Protein AF-A0A7C5TKL9-F1 (afdb_monomer_lite)

Sequence (130 aa):
MTDKKLVIGVALPPLIVIAYSLLFKVDPITTLLHLSPCFTLSFFLAYLASNAVASLRDALLAKVPYSVAFKARLLGNAVGLVIPGALGGDLTRAVVYSKSVKLKLDEAFAISTVSAFYDVVIGSLMYLLL

Structure (mmCIF, N/CA/C/O backbone):
data_AF-A0A7C5TKL9-F1
#
_entry.id   AF-A0A7C5TKL9-F1
#
loop_
_atom_site.group_PDB
_atom_site.id
_atom_site.type_symbol
_atom_site.label_atom_id
_atom_site.label_alt_id
_atom_site.label_comp_id
_atom_site.label_asym_id
_atom_site.label_entity_id
_atom_site.label_seq_id
_atom_site.pdbx_PDB_ins_code
_atom_site.Cartn_x
_atom_site.Cartn_y
_atom_site.Cartn_z
_atom_site.occupancy
_atom_site.B_iso_or_equiv
_atom_site.auth_seq_id
_atom_site.auth_comp_id
_atom_site.auth_asym_id
_atom_site.auth_atom_id
_atom_site.pdbx_PDB_model_num
ATOM 1 N N . MET A 1 1 ? -13.241 -24.178 -1.130 1.00 40.56 1 MET A N 1
ATOM 2 C CA . MET A 1 1 ? -13.037 -24.212 -2.595 1.00 40.56 1 MET A CA 1
ATOM 3 C C . MET A 1 1 ? -12.489 -22.862 -3.011 1.00 40.56 1 MET A C 1
ATOM 5 O O . MET A 1 1 ? -13.213 -21.883 -2.915 1.00 40.56 1 MET A O 1
ATOM 9 N N . THR A 1 2 ? -11.210 -22.782 -3.367 1.00 47.91 2 THR A N 1
ATOM 10 C CA . THR A 1 2 ? -10.598 -21.537 -3.852 1.00 47.91 2 THR A CA 1
ATOM 11 C C . THR A 1 2 ? -11.219 -21.198 -5.204 1.00 47.91 2 THR A C 1
ATOM 13 O O . THR A 1 2 ? -11.183 -22.018 -6.122 1.00 47.91 2 THR A O 1
ATOM 16 N N . ASP A 1 3 ? -11.863 -20.038 -5.300 1.00 61.59 3 ASP A N 1
ATOM 17 C CA . ASP A 1 3 ? -12.587 -19.615 -6.496 1.00 61.59 3 ASP A CA 1
ATOM 18 C C . ASP A 1 3 ? -11.599 -19.480 -7.670 1.00 61.59 3 ASP A C 1
ATOM 20 O O . ASP A 1 3 ? -10.638 -18.711 -7.600 1.00 61.59 3 ASP A O 1
ATOM 24 N N . LYS A 1 4 ? -11.790 -20.259 -8.746 1.00 59.78 4 LYS A N 1
ATOM 25 C CA . LYS A 1 4 ? -10.885 -20.290 -9.915 1.00 59.78 4 LYS A CA 1
ATOM 26 C C . LYS A 1 4 ? -10.686 -18.896 -10.523 1.00 59.78 4 LYS A C 1
ATOM 28 O O . LYS A 1 4 ? -9.623 -18.614 -11.068 1.00 59.78 4 LYS A O 1
ATOM 33 N N . LYS A 1 5 ? -11.678 -18.011 -10.385 1.00 52.69 5 LYS A N 1
ATOM 34 C CA . LYS A 1 5 ? -11.608 -16.611 -10.826 1.00 52.69 5 LYS A CA 1
ATOM 35 C C . LYS A 1 5 ? -10.605 -15.796 -10.011 1.00 52.69 5 LYS A C 1
ATOM 37 O O . LYS A 1 5 ? -9.917 -14.949 -10.570 1.00 52.69 5 LYS A O 1
ATOM 42 N N . LEU A 1 6 ? -10.483 -16.091 -8.717 1.00 52.84 6 LEU A N 1
ATOM 43 C CA . LEU A 1 6 ? -9.522 -15.451 -7.822 1.00 52.84 6 LEU A CA 1
ATOM 44 C C . LEU A 1 6 ? -8.096 -15.866 -8.192 1.00 52.84 6 LEU A C 1
ATOM 46 O O . LEU A 1 6 ? -7.224 -15.019 -8.294 1.00 52.84 6 LEU A O 1
ATOM 50 N N . VAL A 1 7 ? -7.878 -17.150 -8.490 1.00 62.47 7 VAL A N 1
ATOM 51 C CA . VAL A 1 7 ? -6.572 -17.662 -8.948 1.00 62.47 7 VAL A CA 1
ATOM 52 C C . VAL A 1 7 ? -6.147 -17.011 -10.269 1.00 62.47 7 VAL A C 1
ATOM 54 O O . VAL A 1 7 ? -4.995 -16.612 -10.408 1.00 62.47 7 VAL A O 1
ATOM 57 N N . ILE A 1 8 ? -7.076 -16.850 -11.218 1.00 63.94 8 ILE A N 1
ATOM 58 C CA . ILE A 1 8 ? -6.807 -16.163 -12.491 1.00 63.94 8 ILE A CA 1
ATOM 59 C C . ILE A 1 8 ? -6.511 -14.678 -12.259 1.00 63.94 8 ILE A C 1
ATOM 61 O O . ILE A 1 8 ? -5.542 -14.174 -12.813 1.00 63.94 8 ILE A O 1
ATOM 65 N N . GLY A 1 9 ? -7.289 -13.993 -11.413 1.00 58.16 9 GLY A N 1
ATOM 66 C CA . GLY A 1 9 ? -7.056 -12.587 -11.061 1.00 58.16 9 GLY A CA 1
ATOM 67 C C . GLY A 1 9 ? -5.702 -12.356 -10.388 1.00 58.16 9 GLY A C 1
ATOM 68 O O . GLY A 1 9 ? -5.040 -11.376 -10.700 1.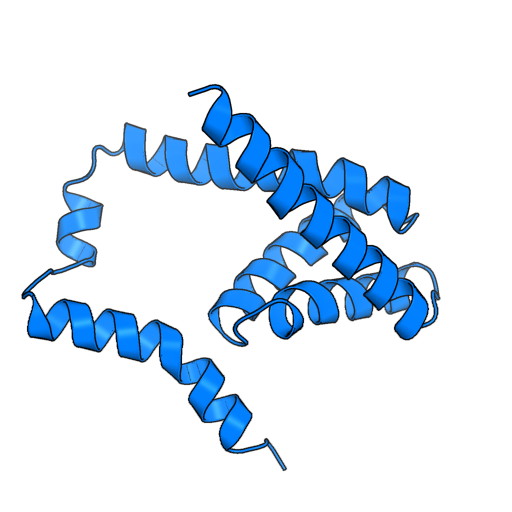00 58.16 9 GLY A O 1
ATOM 69 N N . VAL A 1 10 ? -5.269 -13.305 -9.553 1.00 62.41 10 VAL A N 1
ATOM 70 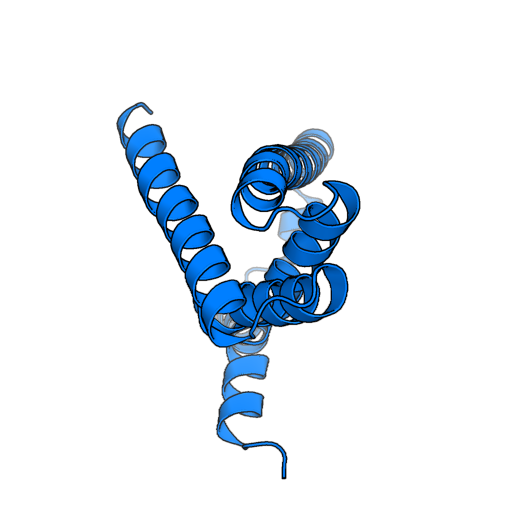C CA . VAL A 1 10 ? -3.952 -13.340 -8.899 1.00 62.41 10 VAL A CA 1
ATOM 71 C C . VAL A 1 10 ? -2.798 -13.553 -9.849 1.00 62.41 10 VAL A C 1
ATOM 73 O O . VAL A 1 10 ? -1.764 -12.896 -9.741 1.00 62.41 10 VAL A O 1
ATOM 76 N N . ALA A 1 11 ? -2.964 -14.478 -10.780 1.00 70.19 11 ALA A N 1
ATOM 77 C CA . ALA A 1 11 ? -1.933 -14.750 -11.757 1.00 70.19 11 ALA A CA 1
ATOM 78 C C . ALA A 1 11 ? -1.836 -13.634 -12.810 1.00 70.19 11 ALA A C 1
ATOM 80 O O . ALA A 1 11 ? -0.798 -13.507 -13.452 1.00 70.19 11 ALA A O 1
ATOM 81 N N . LEU A 1 12 ? -2.885 -12.822 -12.990 1.00 67.19 12 LEU A N 1
ATOM 82 C CA . LEU A 1 12 ? -2.987 -11.880 -14.100 1.00 67.19 12 LEU A CA 1
ATOM 83 C C . LEU A 1 12 ? -1.885 -10.806 -14.101 1.00 67.19 12 LEU A C 1
ATOM 85 O O . LEU A 1 12 ? -1.264 -10.657 -15.149 1.00 67.19 12 LEU A O 1
ATOM 89 N N . PRO A 1 13 ? -1.563 -10.090 -13.001 1.00 67.12 13 PRO A N 1
ATOM 90 C CA . PRO A 1 13 ? -0.523 -9.061 -13.045 1.00 67.12 13 PRO A CA 1
ATOM 91 C C . PRO A 1 13 ? 0.877 -9.629 -13.343 1.00 67.12 13 PRO A C 1
ATOM 93 O O . PRO A 1 13 ? 1.513 -9.126 -14.272 1.00 67.12 13 PRO A O 1
ATOM 96 N N . PRO A 1 14 ? 1.352 -10.712 -12.685 1.00 73.31 14 PRO A N 1
ATOM 97 C CA . PRO A 1 14 ? 2.605 -11.365 -13.071 1.00 73.31 14 PRO A CA 1
ATOM 98 C C . PRO A 1 14 ? 2.592 -11.888 -14.513 1.00 73.31 14 PRO A C 1
ATOM 100 O O . PRO A 1 14 ? 3.572 -11.717 -15.233 1.00 73.31 14 PRO A O 1
ATOM 103 N N . LEU A 1 15 ? 1.483 -12.491 -14.961 1.00 75.94 15 LEU A N 1
ATOM 104 C CA . LEU A 1 15 ? 1.350 -13.000 -16.329 1.00 75.94 15 LEU A CA 1
ATOM 105 C C . LEU A 1 15 ? 1.362 -11.878 -17.367 1.00 75.94 15 LEU A C 1
ATOM 107 O O . LEU A 1 15 ? 1.957 -12.055 -18.424 1.00 75.94 15 LEU A O 1
ATOM 111 N N . ILE A 1 16 ? 0.752 -10.727 -17.075 1.00 75.44 16 ILE A N 1
ATOM 112 C CA . ILE A 1 16 ? 0.796 -9.541 -17.935 1.00 75.44 16 ILE A CA 1
ATOM 113 C C . ILE A 1 16 ? 2.226 -9.019 -18.023 1.00 75.44 16 ILE A C 1
ATOM 115 O O . ILE A 1 16 ? 2.689 -8.755 -19.127 1.00 75.44 16 ILE A O 1
ATOM 119 N N . VAL A 1 17 ? 2.947 -8.916 -16.901 1.00 74.69 17 VAL A N 1
ATOM 120 C CA . VAL A 1 17 ? 4.358 -8.495 -16.904 1.00 74.69 17 VAL A CA 1
ATOM 121 C C . VAL A 1 17 ? 5.195 -9.447 -17.759 1.00 74.69 17 VAL A C 1
ATOM 123 O O . VAL A 1 17 ? 5.906 -8.987 -18.646 1.00 74.69 17 VAL A O 1
ATOM 126 N N . ILE A 1 18 ? 5.050 -10.764 -17.574 1.00 80.06 18 ILE A N 1
ATOM 127 C CA . ILE A 1 18 ? 5.754 -11.776 -18.379 1.00 80.06 18 ILE A CA 1
ATOM 128 C C . ILE A 1 18 ? 5.381 -11.653 -19.863 1.00 80.06 18 ILE A C 1
ATOM 130 O O . ILE A 1 18 ? 6.263 -11.638 -20.720 1.00 80.06 18 ILE A O 1
ATOM 134 N N . ALA A 1 19 ? 4.090 -11.536 -20.182 1.00 79.44 19 ALA A N 1
ATOM 135 C CA . ALA A 1 19 ? 3.617 -11.406 -21.555 1.00 79.44 19 ALA A CA 1
ATOM 136 C C . ALA A 1 19 ? 4.164 -10.139 -22.224 1.00 79.44 19 ALA A C 1
ATOM 138 O O . ALA A 1 19 ? 4.643 -10.214 -23.350 1.00 79.44 19 ALA A O 1
ATOM 139 N N . TYR A 1 20 ? 4.161 -8.996 -21.532 1.00 77.31 20 TYR A N 1
ATOM 140 C CA . TYR A 1 20 ? 4.741 -7.748 -22.032 1.00 77.31 20 TYR A CA 1
ATOM 141 C C . TYR A 1 20 ? 6.257 -7.853 -22.209 1.00 77.31 20 TYR A C 1
ATOM 143 O O . TYR A 1 20 ? 6.775 -7.447 -23.247 1.00 77.31 20 TYR A O 1
ATOM 151 N N . SER A 1 21 ? 6.969 -8.439 -21.246 1.00 81.94 21 SER A N 1
ATOM 152 C CA . SER A 1 21 ? 8.409 -8.682 -21.356 1.00 81.94 21 SER A CA 1
ATOM 153 C C . SER A 1 21 ? 8.756 -9.527 -22.581 1.00 81.94 21 SER A C 1
ATOM 155 O O . SER A 1 21 ? 9.683 -9.190 -23.314 1.00 81.94 21 SER A O 1
ATOM 157 N N . LEU A 1 22 ? 7.974 -10.575 -22.861 1.00 84.94 22 LEU A N 1
ATOM 158 C CA . LEU A 1 22 ? 8.155 -11.420 -24.042 1.00 84.94 22 LEU A CA 1
ATOM 159 C C . LEU A 1 22 ? 7.767 -10.702 -25.347 1.00 84.94 22 LEU A C 1
ATOM 161 O O . LEU A 1 22 ? 8.520 -10.766 -26.317 1.00 84.94 22 LEU A O 1
ATOM 165 N N . LEU A 1 23 ? 6.626 -10.002 -25.374 1.00 86.81 23 LEU A N 1
ATOM 166 C CA . LEU A 1 23 ? 6.113 -9.302 -26.561 1.00 86.81 23 LEU A CA 1
ATOM 167 C C . LEU A 1 23 ? 7.025 -8.153 -26.998 1.00 86.81 23 LEU A C 1
ATOM 169 O O . LEU A 1 23 ? 7.334 -8.024 -28.180 1.00 86.81 23 LEU A O 1
ATOM 173 N N . PHE A 1 24 ? 7.471 -7.334 -26.048 1.00 84.69 24 PHE A N 1
ATOM 174 C CA . PHE A 1 24 ? 8.294 -6.156 -26.319 1.00 84.69 24 PHE A CA 1
ATOM 175 C C . PHE A 1 24 ? 9.795 -6.434 -26.202 1.00 84.69 24 PHE A C 1
ATOM 177 O O . PHE A 1 24 ? 10.597 -5.520 -26.382 1.00 84.69 24 PHE A O 1
ATOM 184 N N . LYS A 1 25 ? 10.186 -7.686 -25.913 1.00 83.75 25 LYS A N 1
ATOM 185 C CA . LYS A 1 25 ? 11.576 -8.093 -25.639 1.00 83.75 25 LYS A CA 1
ATOM 186 C C . LYS A 1 25 ? 12.242 -7.208 -24.579 1.00 83.75 25 LYS A C 1
ATOM 188 O O . LYS A 1 25 ? 13.436 -6.924 -24.649 1.00 83.75 25 LYS A O 1
ATOM 193 N N . VAL A 1 26 ? 11.450 -6.754 -23.611 1.00 77.31 26 VAL A N 1
ATOM 194 C CA . VAL A 1 26 ? 11.926 -5.973 -22.474 1.00 77.31 26 VAL A CA 1
ATOM 195 C C . VAL A 1 26 ? 12.335 -6.959 -21.399 1.00 77.31 26 VAL A C 1
ATOM 197 O O . VAL A 1 26 ? 11.497 -7.707 -20.902 1.00 77.31 26 VAL A O 1
ATOM 200 N N . ASP A 1 27 ? 13.609 -6.934 -21.023 1.00 80.12 27 ASP A N 1
ATOM 201 C CA . ASP A 1 27 ? 14.086 -7.612 -19.826 1.00 80.12 27 ASP A CA 1
ATOM 202 C C . ASP A 1 27 ? 13.929 -6.663 -18.625 1.00 80.12 27 ASP A C 1
ATOM 204 O O . ASP A 1 27 ? 14.730 -5.733 -18.465 1.00 80.12 27 ASP A O 1
ATOM 208 N N . PRO A 1 28 ? 12.898 -6.842 -17.780 1.00 71.12 28 PRO A N 1
ATOM 209 C CA . PRO A 1 28 ? 12.655 -5.959 -16.650 1.00 71.12 28 PRO A CA 1
ATOM 210 C C . PRO A 1 28 ? 13.768 -6.061 -15.606 1.00 71.12 28 PRO A C 1
ATOM 212 O O . PRO A 1 28 ? 14.038 -5.072 -14.931 1.00 71.12 28 PRO A O 1
ATOM 215 N N . ILE A 1 29 ? 14.445 -7.211 -15.501 1.00 72.88 29 ILE A N 1
ATOM 216 C CA . ILE A 1 29 ? 15.551 -7.415 -14.562 1.00 72.88 29 ILE A CA 1
ATOM 217 C C . ILE A 1 29 ? 16.743 -6.586 -15.028 1.00 72.88 29 ILE A C 1
ATOM 219 O O . ILE A 1 29 ? 17.255 -5.764 -14.275 1.00 72.88 29 ILE A O 1
ATOM 223 N N . THR A 1 30 ? 17.133 -6.731 -16.293 1.00 76.25 30 THR A N 1
ATOM 224 C CA . THR A 1 30 ? 18.252 -5.967 -16.860 1.00 76.25 30 THR A CA 1
ATOM 225 C C . THR A 1 30 ? 17.946 -4.467 -16.918 1.00 76.25 30 THR A C 1
ATOM 227 O O . THR A 1 30 ? 18.820 -3.644 -16.663 1.00 76.25 30 THR A O 1
ATOM 230 N N . THR A 1 31 ? 16.691 -4.083 -17.166 1.00 75.69 31 THR A N 1
ATOM 231 C CA . THR A 1 31 ? 16.245 -2.679 -17.108 1.00 75.69 31 THR A CA 1
ATOM 232 C C . THR A 1 31 ? 16.382 -2.104 -15.697 1.00 75.69 31 THR A C 1
ATOM 234 O O . THR A 1 31 ? 16.927 -1.016 -15.536 1.00 75.69 31 THR A O 1
ATOM 237 N N . LEU A 1 32 ? 15.957 -2.844 -14.666 1.00 69.50 32 LEU A N 1
ATOM 238 C CA . LEU A 1 32 ? 16.143 -2.459 -13.261 1.00 69.50 32 LEU A CA 1
ATOM 239 C C . LEU A 1 32 ? 17.622 -2.365 -12.868 1.00 69.50 32 LEU A C 1
ATOM 241 O O . LEU A 1 32 ? 17.986 -1.475 -12.106 1.00 69.50 32 LEU A O 1
ATOM 245 N N . LEU A 1 33 ? 18.470 -3.252 -13.395 1.00 70.88 33 LEU A N 1
ATOM 246 C CA . LEU A 1 33 ? 19.916 -3.241 -13.145 1.00 70.88 33 LEU A CA 1
ATOM 247 C C . LEU A 1 33 ? 20.643 -2.086 -13.852 1.00 70.88 33 LEU A C 1
ATOM 249 O O . LEU A 1 33 ? 21.694 -1.659 -13.381 1.00 70.88 33 LEU A O 1
ATOM 253 N N . HIS A 1 34 ? 20.092 -1.565 -14.952 1.00 82.31 34 HIS A N 1
ATOM 254 C CA . HIS A 1 34 ? 20.613 -0.378 -15.636 1.00 82.31 34 HIS A CA 1
ATOM 255 C C . HIS A 1 34 ? 20.117 0.946 -15.041 1.00 82.31 34 HIS A C 1
ATOM 257 O O . HIS A 1 34 ? 20.674 2.000 -15.359 1.00 82.31 34 HIS A O 1
ATOM 263 N N . LEU A 1 35 ? 19.094 0.927 -14.180 1.00 82.06 35 LEU A N 1
ATOM 264 C CA . LEU A 1 35 ? 18.731 2.113 -13.409 1.00 82.06 35 LEU A CA 1
ATOM 265 C C . LEU A 1 35 ? 19.864 2.461 -12.442 1.00 82.06 35 LEU A C 1
ATOM 267 O O . LEU A 1 35 ? 20.512 1.584 -11.868 1.00 82.06 35 LEU A O 1
ATOM 271 N N . SER A 1 36 ? 20.101 3.759 -12.236 1.00 85.69 36 SER A N 1
ATOM 272 C CA . SER A 1 36 ? 21.128 4.173 -11.284 1.00 85.69 36 SER A CA 1
ATOM 273 C C . SER A 1 36 ? 20.773 3.645 -9.885 1.00 85.69 36 SER A C 1
ATOM 275 O O . SER A 1 36 ? 19.613 3.745 -9.470 1.00 85.69 36 SER A O 1
ATOM 277 N N . PRO A 1 37 ? 21.741 3.116 -9.112 1.00 85.12 37 PRO A N 1
ATOM 278 C CA . PRO A 1 37 ? 21.474 2.644 -7.755 1.00 85.12 37 PRO A CA 1
ATOM 279 C C . PRO A 1 37 ? 20.805 3.712 -6.881 1.00 85.12 37 PRO A C 1
ATOM 281 O O . PRO A 1 37 ? 19.928 3.403 -6.078 1.00 85.12 37 PRO A O 1
ATOM 284 N N . CYS A 1 38 ? 21.167 4.983 -7.091 1.00 88.25 38 CYS A N 1
ATOM 285 C CA . CYS A 1 38 ? 20.558 6.129 -6.421 1.00 88.25 38 CYS A CA 1
ATOM 286 C C . CYS A 1 38 ? 19.071 6.291 -6.762 1.00 88.25 38 CYS A C 1
ATOM 288 O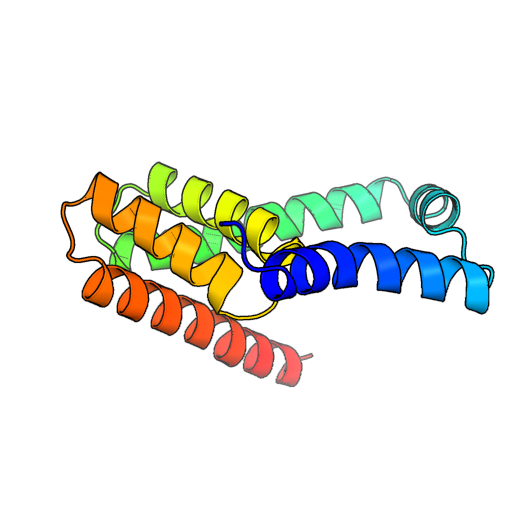 O . CYS A 1 38 ? 18.282 6.587 -5.869 1.00 88.25 38 CYS A O 1
ATOM 290 N N . PHE A 1 39 ? 18.682 6.088 -8.025 1.00 86.94 39 PHE A N 1
ATOM 291 C CA . PHE A 1 39 ? 17.282 6.138 -8.447 1.00 86.94 39 PHE A CA 1
ATOM 292 C C . PHE A 1 39 ? 16.479 4.972 -7.867 1.00 86.94 39 PHE A C 1
ATOM 294 O O . PHE A 1 39 ? 15.395 5.161 -7.325 1.00 86.94 39 PHE A O 1
ATOM 301 N N . THR A 1 40 ? 17.025 3.758 -7.923 1.00 83.00 40 THR A N 1
ATOM 302 C CA . THR A 1 40 ? 16.367 2.580 -7.347 1.00 83.00 40 THR A CA 1
ATOM 303 C C . THR A 1 40 ? 16.165 2.750 -5.841 1.00 83.00 40 THR A C 1
ATOM 305 O O . THR A 1 40 ? 15.075 2.508 -5.321 1.00 83.00 40 THR A O 1
ATOM 308 N N . LEU A 1 41 ? 17.184 3.241 -5.131 1.00 86.31 41 LEU A N 1
ATOM 309 C CA . LEU A 1 41 ? 17.085 3.536 -3.706 1.00 86.31 41 LEU A CA 1
ATOM 310 C C . LEU A 1 41 ? 16.058 4.639 -3.420 1.00 86.31 41 LEU A C 1
ATOM 312 O O . LEU A 1 41 ? 15.243 4.482 -2.511 1.00 86.31 41 LEU A 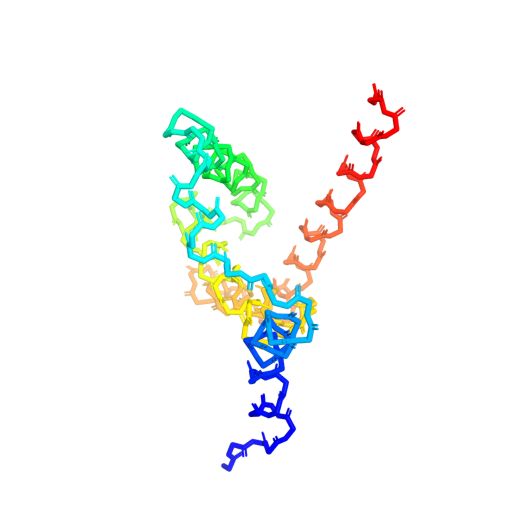O 1
ATOM 316 N N . SER A 1 42 ? 16.062 5.734 -4.187 1.00 89.50 42 SER A N 1
ATOM 317 C CA . SER A 1 42 ? 15.109 6.830 -3.987 1.00 89.50 42 SER A CA 1
ATOM 318 C C . SER A 1 42 ? 13.670 6.386 -4.237 1.00 89.50 42 SER A C 1
ATOM 320 O O . SER A 1 42 ? 12.789 6.786 -3.481 1.00 89.50 42 SER A O 1
ATOM 322 N N . PHE A 1 43 ? 13.431 5.493 -5.202 1.00 87.69 43 PHE A N 1
ATOM 323 C CA . PHE A 1 43 ? 12.122 4.884 -5.427 1.00 87.69 43 PHE A CA 1
ATOM 324 C C . PHE A 1 43 ? 11.631 4.112 -4.196 1.00 87.69 43 PHE A C 1
ATOM 326 O O . PHE A 1 43 ? 10.523 4.356 -3.718 1.00 87.69 43 PHE A O 1
ATOM 333 N N . PHE A 1 44 ? 12.452 3.216 -3.636 1.00 87.38 44 PHE A N 1
ATOM 334 C CA . PHE A 1 44 ? 12.059 2.451 -2.448 1.00 87.38 44 PHE A CA 1
ATOM 335 C C . PHE A 1 44 ? 11.854 3.345 -1.222 1.00 87.38 44 PHE A C 1
ATOM 337 O O . PHE A 1 44 ? 10.892 3.153 -0.476 1.00 87.38 44 PHE A O 1
ATOM 344 N N . LEU A 1 45 ? 12.714 4.347 -1.029 1.00 92.31 45 LEU A N 1
ATOM 345 C CA . LEU A 1 45 ? 12.563 5.321 0.052 1.00 92.31 45 LEU A CA 1
ATOM 346 C C . LEU A 1 45 ? 11.285 6.147 -0.111 1.00 92.31 45 LEU A C 1
ATOM 348 O O . LEU A 1 45 ? 10.538 6.295 0.853 1.00 92.31 45 LEU A O 1
ATOM 352 N N . ALA A 1 46 ? 10.991 6.628 -1.320 1.00 92.56 46 ALA A N 1
ATOM 353 C CA . ALA A 1 46 ? 9.768 7.365 -1.618 1.00 92.56 46 ALA A CA 1
ATOM 354 C C . ALA A 1 46 ? 8.521 6.493 -1.419 1.00 92.56 46 ALA A C 1
ATOM 356 O O . ALA A 1 46 ? 7.544 6.949 -0.827 1.00 92.56 46 ALA A O 1
ATOM 357 N N . TYR A 1 47 ? 8.563 5.223 -1.831 1.00 91.31 47 TYR A N 1
ATOM 358 C CA . TYR A 1 47 ? 7.483 4.266 -1.598 1.00 91.31 47 TYR A CA 1
ATOM 359 C C . TYR A 1 47 ? 7.225 4.055 -0.100 1.00 91.31 47 TYR A C 1
ATOM 361 O O . TYR A 1 47 ? 6.078 4.124 0.352 1.00 91.31 47 TYR A O 1
ATOM 369 N N . LEU A 1 48 ? 8.276 3.833 0.696 1.00 93.38 48 LEU A N 1
ATOM 370 C CA . LEU A 1 48 ? 8.143 3.670 2.145 1.00 93.38 48 LEU A CA 1
ATOM 371 C C . LEU A 1 48 ? 7.668 4.958 2.823 1.00 93.38 48 LEU A C 1
ATOM 373 O O . LEU A 1 48 ? 6.786 4.894 3.676 1.00 93.38 48 LEU A O 1
ATOM 377 N N . ALA A 1 49 ? 8.195 6.116 2.422 1.00 94.50 49 ALA A N 1
ATOM 378 C CA . ALA A 1 49 ? 7.795 7.418 2.948 1.00 94.50 49 ALA A CA 1
ATOM 379 C C . ALA A 1 49 ? 6.327 7.735 2.632 1.00 94.50 49 ALA A C 1
ATOM 381 O O . ALA A 1 49 ? 5.577 8.125 3.524 1.00 94.50 49 ALA A O 1
ATOM 382 N N . SER A 1 50 ? 5.887 7.492 1.395 1.00 92.25 50 SER A N 1
ATOM 383 C CA . SER A 1 50 ? 4.488 7.647 0.987 1.00 92.25 50 SER A CA 1
ATOM 384 C C . SER A 1 50 ? 3.563 6.775 1.841 1.00 92.25 50 SER A C 1
ATOM 386 O O . SER A 1 50 ? 2.587 7.265 2.414 1.00 92.25 50 SER A O 1
ATOM 388 N N . ASN A 1 51 ? 3.915 5.497 2.025 1.00 94.25 51 ASN A N 1
ATOM 389 C CA . ASN A 1 51 ? 3.147 4.597 2.882 1.00 94.25 51 ASN A CA 1
ATOM 390 C C . ASN A 1 51 ? 3.181 5.020 4.352 1.00 94.25 51 ASN A C 1
ATOM 392 O O . ASN A 1 51 ? 2.165 4.886 5.029 1.00 94.25 51 ASN A O 1
ATOM 396 N N . ALA A 1 52 ? 4.298 5.548 4.852 1.00 94.50 52 ALA A N 1
ATOM 397 C CA . ALA A 1 52 ? 4.408 6.054 6.216 1.00 94.50 52 ALA A CA 1
ATOM 398 C C . ALA A 1 52 ? 3.454 7.234 6.447 1.00 94.50 52 ALA A C 1
ATOM 400 O O . ALA A 1 52 ? 2.630 7.193 7.359 1.00 94.50 52 ALA A O 1
ATOM 401 N N . VAL A 1 53 ? 3.482 8.239 5.567 1.00 94.50 53 VAL A N 1
ATOM 402 C CA . VAL A 1 53 ? 2.595 9.411 5.649 1.00 94.50 53 VAL A CA 1
ATOM 403 C C . VAL A 1 53 ? 1.131 8.989 5.595 1.00 94.50 53 VAL A C 1
ATOM 405 O O . VAL A 1 53 ? 0.332 9.368 6.451 1.00 94.50 53 VAL A O 1
ATOM 408 N N . ALA A 1 54 ? 0.770 8.148 4.633 1.00 93.88 54 ALA A N 1
ATOM 409 C CA . ALA A 1 54 ? -0.613 7.733 4.475 1.00 93.88 54 ALA A CA 1
ATOM 410 C C . ALA A 1 54 ? -1.089 6.809 5.619 1.00 93.88 54 ALA A C 1
ATOM 412 O O . ALA A 1 54 ? -2.267 6.809 5.977 1.00 93.88 54 ALA A O 1
ATOM 413 N N . SER A 1 55 ? -0.171 6.095 6.278 1.00 96.06 55 SER A N 1
ATOM 414 C CA . SER A 1 55 ? -0.478 5.295 7.471 1.00 96.06 55 SER A CA 1
ATOM 415 C C . SER A 1 55 ? -0.758 6.137 8.714 1.00 96.06 55 SER A C 1
ATOM 417 O O . SER A 1 55 ? -1.471 5.666 9.597 1.00 96.06 55 SER A O 1
ATOM 419 N N . LEU A 1 56 ? -0.260 7.378 8.796 1.00 96.19 56 LEU A N 1
ATOM 420 C CA . LEU A 1 56 ? -0.661 8.312 9.858 1.00 96.19 56 LEU A CA 1
ATOM 421 C C . LEU A 1 56 ? -2.154 8.629 9.752 1.00 96.19 56 LEU A C 1
ATOM 423 O O . LEU A 1 56 ? -2.879 8.529 10.740 1.00 96.19 56 LEU A O 1
ATOM 427 N N . ARG A 1 57 ? -2.629 8.940 8.540 1.00 94.19 57 ARG A N 1
ATOM 428 C CA . ARG A 1 57 ? -4.057 9.155 8.270 1.00 94.19 57 ARG A CA 1
ATOM 429 C C . ARG A 1 57 ? -4.872 7.913 8.627 1.00 94.19 57 ARG A C 1
ATOM 431 O O . ARG A 1 57 ? -5.872 8.026 9.330 1.00 94.19 57 ARG A O 1
ATOM 438 N N . ASP A 1 58 ? -4.443 6.739 8.174 1.00 93.94 58 ASP A N 1
ATOM 439 C CA . ASP A 1 58 ? -5.165 5.487 8.429 1.00 93.94 58 ASP A CA 1
ATOM 440 C C . ASP A 1 58 ? -5.254 5.168 9.923 1.00 93.94 58 ASP A C 1
ATOM 442 O O . ASP A 1 58 ? -6.309 4.762 10.404 1.00 93.94 58 ASP A O 1
ATOM 446 N N . ALA A 1 59 ? -4.173 5.405 10.672 1.00 95.56 59 ALA A N 1
ATOM 447 C CA . ALA A 1 59 ? -4.149 5.235 12.121 1.00 95.56 59 ALA A CA 1
ATOM 448 C C . ALA A 1 59 ? -5.189 6.121 12.822 1.00 95.56 59 ALA A C 1
ATOM 450 O O . ALA A 1 59 ? -5.887 5.654 13.721 1.00 95.56 59 ALA A O 1
ATOM 451 N N . LEU A 1 60 ? -5.334 7.372 12.376 1.00 94.94 60 LEU A N 1
ATOM 452 C CA . LEU A 1 60 ? -6.316 8.314 12.914 1.00 94.94 60 LEU A CA 1
ATOM 453 C C . LEU A 1 60 ? -7.754 7.916 12.557 1.00 94.94 60 LEU A C 1
ATOM 455 O O . LEU A 1 60 ? -8.616 7.901 13.435 1.00 94.94 60 LEU A O 1
ATOM 459 N N . LEU A 1 61 ? -8.011 7.558 11.295 1.00 93.12 61 LEU A N 1
ATOM 460 C CA . LEU A 1 61 ? -9.349 7.178 10.828 1.00 93.12 61 LEU A CA 1
ATOM 461 C C . LEU A 1 61 ? -9.829 5.866 11.465 1.00 93.12 61 LEU A C 1
ATOM 463 O O . LEU A 1 61 ? -10.957 5.787 11.946 1.00 93.12 61 LEU A O 1
ATOM 467 N N . ALA A 1 62 ? -8.966 4.847 11.497 1.00 91.81 62 ALA A N 1
ATOM 468 C CA . ALA A 1 62 ? -9.284 3.526 12.038 1.00 91.81 62 ALA A CA 1
ATOM 469 C C . ALA A 1 62 ? -9.086 3.421 13.559 1.00 91.81 62 ALA A C 1
ATOM 471 O O . ALA A 1 62 ? -9.416 2.391 14.145 1.00 91.81 62 ALA A O 1
ATOM 472 N N . LYS A 1 63 ? -8.539 4.463 14.203 1.00 93.75 63 LYS A N 1
ATOM 473 C CA . LYS A 1 63 ? -8.194 4.490 15.636 1.00 93.75 63 LYS A CA 1
ATOM 474 C C . LYS A 1 63 ? -7.303 3.311 16.056 1.00 93.75 63 LYS A C 1
ATOM 476 O O . LYS A 1 63 ? -7.443 2.770 17.151 1.00 93.75 63 LYS A O 1
ATOM 481 N N . VAL A 1 64 ? -6.383 2.909 15.178 1.00 93.44 64 VAL A N 1
ATOM 482 C CA . VAL A 1 64 ? -5.394 1.843 15.416 1.00 93.44 64 VAL A CA 1
ATOM 483 C C . VAL A 1 64 ? -4.019 2.458 15.695 1.00 93.44 64 VAL A C 1
ATOM 485 O O . VAL A 1 64 ? -3.740 3.567 15.239 1.00 93.44 64 VAL A O 1
ATOM 488 N N . PRO A 1 65 ? -3.102 1.747 16.374 1.00 95.75 65 PRO A N 1
ATOM 489 C CA . PRO A 1 65 ? -1.716 2.192 16.468 1.00 95.75 65 PRO A CA 1
ATOM 490 C C . PRO A 1 65 ? -1.091 2.388 15.080 1.00 95.75 65 PRO A C 1
ATOM 492 O O . PRO A 1 65 ? -1.303 1.575 14.178 1.00 95.75 65 PRO A O 1
ATOM 495 N N . TYR A 1 66 ? -0.244 3.409 14.926 1.00 96.25 66 TYR A N 1
ATOM 496 C CA . TYR A 1 66 ? 0.467 3.683 13.670 1.00 96.25 66 TYR A CA 1
ATOM 497 C C . TYR A 1 66 ? 1.195 2.452 13.112 1.00 96.25 66 TYR A C 1
ATOM 499 O O . TYR A 1 66 ? 1.127 2.163 11.920 1.00 96.25 66 TYR A O 1
ATOM 507 N N . SER A 1 67 ? 1.845 1.676 13.982 1.00 94.12 67 SER A N 1
ATOM 508 C CA . SER A 1 67 ? 2.555 0.454 13.595 1.00 94.12 67 SER A CA 1
ATOM 509 C C . SER A 1 67 ? 1.634 -0.612 12.989 1.00 94.12 67 SER A C 1
ATOM 511 O O . SER A 1 67 ? 2.058 -1.353 12.104 1.00 94.12 67 SER A O 1
ATOM 513 N N . VAL A 1 68 ? 0.375 -0.677 13.432 1.00 94.19 68 VAL A N 1
ATOM 514 C CA . VAL A 1 68 ? -0.653 -1.556 12.862 1.00 94.19 68 VAL A CA 1
ATOM 515 C C . VAL A 1 68 ? -1.091 -1.024 11.503 1.00 94.19 68 VAL A C 1
ATOM 517 O O . VAL A 1 68 ? -1.102 -1.790 10.543 1.00 94.19 68 VAL A O 1
ATOM 520 N N . ALA A 1 69 ? -1.382 0.277 11.394 1.00 95.06 69 ALA A N 1
ATOM 521 C CA . ALA A 1 69 ? -1.756 0.913 10.130 1.00 95.06 69 ALA A CA 1
ATOM 522 C C . ALA A 1 69 ? -0.685 0.727 9.047 1.00 95.06 69 ALA A C 1
ATOM 524 O O . ALA A 1 69 ? -0.995 0.283 7.944 1.00 95.06 69 ALA A O 1
ATOM 525 N N . PHE A 1 70 ? 0.579 0.968 9.395 1.00 95.56 70 PHE A N 1
ATOM 526 C CA . PHE A 1 70 ? 1.708 0.847 8.479 1.00 95.56 70 PHE A CA 1
ATOM 527 C C . PHE A 1 70 ? 1.914 -0.585 7.982 1.00 95.56 70 PHE A C 1
ATOM 529 O O . PHE A 1 70 ? 2.008 -0.819 6.776 1.00 95.56 70 PHE A O 1
ATOM 536 N N . LYS A 1 71 ? 1.894 -1.572 8.886 1.00 93.19 71 LYS A N 1
ATOM 537 C CA . LYS A 1 71 ? 1.976 -2.989 8.500 1.00 93.19 71 LYS A CA 1
ATOM 538 C C . LYS A 1 71 ? 0.783 -3.419 7.648 1.00 93.19 71 LYS A C 1
ATOM 540 O O . LYS A 1 71 ? 0.975 -4.119 6.658 1.00 93.19 71 LYS A O 1
ATOM 545 N N . ALA A 1 72 ? -0.427 -2.988 8.011 1.00 92.50 72 ALA A N 1
ATOM 546 C CA . ALA A 1 72 ? -1.642 -3.287 7.257 1.00 92.50 72 ALA A CA 1
ATOM 547 C C . ALA A 1 72 ? -1.563 -2.745 5.828 1.00 92.50 72 ALA A C 1
ATOM 549 O O . ALA A 1 72 ? -2.008 -3.411 4.901 1.00 92.50 72 ALA A O 1
ATOM 550 N N . ARG A 1 73 ? -0.964 -1.566 5.646 1.00 92.38 73 ARG A N 1
ATOM 551 C CA . ARG A 1 73 ? -0.805 -0.932 4.341 1.00 92.38 73 ARG A CA 1
ATOM 552 C C . ARG A 1 73 ? 0.234 -1.626 3.469 1.00 92.38 73 ARG A C 1
ATOM 554 O O . ARG A 1 73 ? -0.062 -1.939 2.324 1.00 92.38 73 ARG A O 1
ATOM 561 N N . LEU A 1 74 ? 1.404 -1.960 4.018 1.00 92.38 74 LEU A N 1
ATOM 562 C CA . LEU A 1 74 ? 2.406 -2.747 3.287 1.00 92.38 74 LEU A CA 1
ATOM 563 C C . LEU A 1 74 ? 1.858 -4.120 2.878 1.00 92.38 74 LEU A C 1
ATOM 565 O O . LEU A 1 74 ? 2.040 -4.540 1.736 1.00 92.38 74 LEU A O 1
ATOM 569 N N . LEU A 1 75 ? 1.146 -4.791 3.790 1.00 90.81 75 LEU A N 1
ATOM 570 C CA . LEU A 1 75 ? 0.487 -6.061 3.501 1.00 90.81 75 LEU A CA 1
ATOM 571 C C . LEU A 1 75 ? -0.619 -5.888 2.455 1.00 90.81 75 LEU A C 1
ATOM 573 O O . LEU A 1 75 ? -0.688 -6.670 1.516 1.00 90.81 75 LEU A O 1
ATOM 577 N N . GLY A 1 76 ? -1.450 -4.853 2.586 1.00 89.56 76 GLY A N 1
ATOM 578 C CA . GLY A 1 76 ? -2.508 -4.525 1.636 1.00 89.56 76 GLY A CA 1
ATOM 579 C C . GLY A 1 76 ? -1.968 -4.256 0.236 1.00 89.56 76 GLY A C 1
ATOM 580 O O . GLY A 1 76 ? -2.508 -4.791 -0.723 1.00 89.56 76 GLY A O 1
ATOM 581 N N . ASN A 1 77 ? -0.860 -3.525 0.105 1.00 88.81 77 ASN A N 1
ATOM 582 C CA . ASN A 1 77 ? -0.213 -3.295 -1.187 1.00 88.81 77 ASN A CA 1
ATOM 583 C C . ASN A 1 77 ? 0.320 -4.604 -1.783 1.00 88.81 77 ASN A C 1
ATOM 585 O O . ASN A 1 77 ? 0.096 -4.869 -2.959 1.00 88.81 77 ASN A O 1
ATOM 589 N N . ALA A 1 78 ? 0.971 -5.450 -0.975 1.00 84.62 78 ALA A N 1
ATOM 590 C CA . ALA A 1 78 ? 1.460 -6.753 -1.426 1.00 84.62 78 ALA A CA 1
ATOM 591 C C . ALA A 1 78 ? 0.314 -7.673 -1.877 1.00 84.62 78 ALA A C 1
ATOM 593 O O . ALA A 1 78 ? 0.405 -8.309 -2.923 1.00 84.62 78 ALA A O 1
ATOM 594 N N . VAL A 1 79 ? -0.790 -7.705 -1.125 1.00 82.56 79 VAL A N 1
ATOM 595 C CA . VAL A 1 79 ? -2.001 -8.435 -1.516 1.00 82.56 79 VAL A CA 1
ATOM 596 C C . VAL A 1 79 ? -2.661 -7.786 -2.730 1.00 82.56 79 VAL A C 1
ATOM 598 O O . VAL A 1 79 ? -3.195 -8.504 -3.557 1.00 82.56 79 VAL A O 1
ATOM 601 N N . GLY A 1 80 ? -2.591 -6.466 -2.899 1.00 82.44 80 GLY A N 1
ATOM 602 C CA . GLY A 1 80 ? -3.117 -5.745 -4.062 1.00 82.44 80 GLY A CA 1
ATOM 603 C C . GLY A 1 80 ? -2.397 -6.063 -5.379 1.00 82.44 80 GLY A C 1
ATOM 604 O O . GLY A 1 80 ? -3.003 -5.956 -6.442 1.00 82.44 80 GLY A O 1
ATOM 605 N N . LEU A 1 81 ? -1.137 -6.518 -5.326 1.00 76.62 81 LEU A N 1
ATOM 606 C CA . LEU A 1 81 ? -0.416 -7.055 -6.496 1.00 76.62 81 LEU A CA 1
ATOM 607 C C . LEU A 1 81 ? -0.984 -8.397 -6.976 1.00 76.62 81 LEU A C 1
ATOM 609 O O . LEU A 1 81 ? -0.743 -8.814 -8.105 1.00 76.62 81 LEU A O 1
ATOM 613 N N . VAL A 1 82 ? -1.685 -9.082 -6.080 1.00 74.69 82 VAL A N 1
ATOM 614 C CA . VAL A 1 82 ? -2.244 -10.418 -6.239 1.00 74.69 82 VAL A CA 1
ATOM 615 C C . VAL A 1 82 ? -3.738 -10.246 -6.518 1.00 74.69 82 VAL A C 1
ATOM 617 O O . VAL A 1 82 ? -4.205 -10.527 -7.604 1.00 74.69 82 VAL A O 1
ATOM 620 N N . ILE A 1 83 ? -4.521 -9.685 -5.612 1.00 76.38 83 ILE A N 1
ATOM 621 C CA . ILE A 1 83 ? -5.943 -9.416 -5.829 1.00 76.38 83 ILE A CA 1
ATOM 622 C C . ILE A 1 83 ? -6.094 -7.982 -6.362 1.00 76.38 83 ILE A C 1
ATOM 624 O O . ILE A 1 83 ? -6.001 -7.043 -5.567 1.00 76.38 83 ILE A O 1
ATOM 628 N N . PRO A 1 84 ? -6.328 -7.783 -7.674 1.00 67.19 84 PRO A N 1
ATOM 629 C CA . PRO A 1 84 ? -6.356 -6.450 -8.256 1.00 67.19 84 PRO A CA 1
ATOM 630 C C . PRO A 1 84 ? -7.568 -5.637 -7.792 1.00 67.19 84 PRO A C 1
ATOM 632 O O . PRO A 1 84 ? -8.632 -6.166 -7.458 1.00 67.19 84 PRO A O 1
ATOM 635 N N . GLY A 1 85 ? -7.406 -4.316 -7.845 1.00 67.50 85 GLY A N 1
ATOM 636 C CA . GLY A 1 85 ? -8.430 -3.345 -7.476 1.00 67.50 85 GLY A CA 1
ATOM 637 C C . GLY A 1 85 ? -8.508 -3.075 -5.973 1.00 67.50 85 GLY A C 1
ATOM 638 O O . GLY A 1 85 ? -7.696 -3.551 -5.180 1.00 67.50 85 GLY A O 1
ATOM 639 N N . ALA A 1 86 ? -9.520 -2.297 -5.581 1.00 66.38 86 ALA A N 1
ATOM 640 C CA . ALA A 1 86 ? -9.744 -1.891 -4.192 1.00 66.38 86 ALA A CA 1
ATOM 641 C C . ALA A 1 86 ? -9.916 -3.093 -3.243 1.00 66.38 86 ALA A C 1
ATOM 643 O O . ALA A 1 86 ? -9.515 -3.041 -2.087 1.00 66.38 86 ALA A O 1
ATOM 644 N N . LEU A 1 87 ? -10.438 -4.219 -3.744 1.00 73.94 87 LEU A N 1
ATOM 645 C CA . LEU A 1 87 ? -10.716 -5.409 -2.938 1.00 73.94 87 LEU A CA 1
ATOM 646 C C . LEU A 1 87 ? -9.471 -6.016 -2.283 1.00 73.94 87 LEU A C 1
ATOM 648 O O . LEU A 1 87 ? -9.561 -6.433 -1.135 1.00 73.94 87 LEU A O 1
ATOM 652 N N . GLY A 1 88 ? -8.320 -6.072 -2.957 1.00 82.50 88 GLY A N 1
ATOM 653 C CA . GLY A 1 88 ? -7.118 -6.678 -2.375 1.00 82.50 88 GLY A CA 1
ATOM 654 C C . GLY A 1 88 ? -6.552 -5.853 -1.224 1.00 82.50 88 GLY A C 1
ATOM 655 O O . GLY A 1 88 ? -6.447 -6.329 -0.090 1.00 82.50 88 GLY A O 1
ATOM 656 N N . GLY A 1 89 ? -6.224 -4.595 -1.514 1.00 89.06 89 GLY A N 1
ATOM 657 C CA . GLY A 1 89 ? -5.644 -3.682 -0.533 1.00 89.06 89 GLY A CA 1
ATOM 658 C C . GLY A 1 89 ? -6.605 -3.326 0.598 1.00 89.06 89 GLY A C 1
ATOM 659 O O . GLY A 1 89 ? -6.223 -3.394 1.770 1.00 89.06 89 GLY A O 1
ATOM 660 N N . ASP A 1 90 ? -7.861 -3.006 0.275 1.00 91.62 90 ASP A N 1
ATOM 661 C CA . ASP A 1 90 ? -8.797 -2.483 1.271 1.00 91.62 90 ASP A CA 1
ATOM 662 C C . ASP A 1 90 ? -9.353 -3.561 2.187 1.00 91.62 90 ASP A C 1
ATOM 664 O O . ASP A 1 90 ? -9.430 -3.356 3.398 1.00 91.62 90 ASP A O 1
ATOM 668 N N . LEU A 1 91 ? -9.674 -4.741 1.650 1.00 90.69 91 LEU A N 1
ATOM 669 C CA . LEU A 1 91 ? -10.140 -5.848 2.482 1.00 90.69 91 LEU A CA 1
ATOM 670 C C . LEU A 1 91 ? -9.042 -6.309 3.440 1.00 90.69 91 LEU A C 1
ATOM 672 O O . LEU A 1 91 ? -9.313 -6.592 4.605 1.00 90.69 91 LEU A O 1
ATOM 676 N N . THR A 1 92 ? -7.792 -6.339 2.973 1.00 91.88 92 THR A N 1
ATOM 677 C CA . THR A 1 92 ? -6.642 -6.697 3.809 1.00 91.88 92 THR A CA 1
ATOM 678 C C . THR A 1 92 ? -6.491 -5.732 4.981 1.00 91.88 92 THR A C 1
ATOM 680 O O . THR A 1 92 ? -6.382 -6.172 6.128 1.00 91.88 92 THR A O 1
ATOM 683 N N . ARG A 1 93 ? -6.549 -4.419 4.725 1.00 92.25 93 ARG A N 1
ATOM 684 C CA . ARG A 1 93 ? -6.513 -3.404 5.787 1.00 92.25 93 ARG A CA 1
ATOM 685 C C . ARG A 1 93 ? -7.706 -3.534 6.735 1.00 92.25 93 ARG A C 1
ATOM 687 O O . ARG A 1 93 ? -7.506 -3.559 7.947 1.00 92.25 93 ARG A O 1
ATOM 694 N N . ALA A 1 94 ? -8.912 -3.725 6.202 1.00 92.94 94 ALA A N 1
ATOM 695 C CA . ALA A 1 94 ? -10.132 -3.907 6.985 1.00 92.94 94 ALA A CA 1
ATOM 696 C C . ALA A 1 94 ? -10.053 -5.107 7.942 1.00 92.94 94 ALA A C 1
ATOM 698 O O . ALA A 1 94 ? -10.393 -4.987 9.120 1.00 92.94 94 ALA A O 1
ATOM 699 N N . VAL A 1 95 ? -9.546 -6.252 7.470 1.00 92.31 95 VAL A N 1
ATOM 700 C CA . VAL A 1 95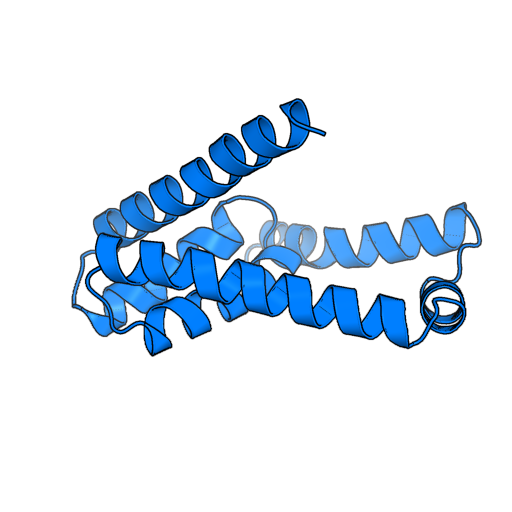 ? -9.345 -7.450 8.301 1.00 92.31 95 VAL A CA 1
ATOM 701 C C . VAL A 1 95 ? -8.365 -7.169 9.437 1.00 92.31 95 VAL A C 1
ATOM 703 O O . VAL A 1 95 ? -8.602 -7.594 10.570 1.00 92.31 95 VAL A O 1
ATOM 706 N N . VAL A 1 96 ? -7.268 -6.459 9.161 1.00 92.75 96 VAL A N 1
ATOM 707 C CA . VAL A 1 96 ? -6.284 -6.110 10.194 1.00 92.75 96 VAL A CA 1
ATOM 708 C C . VAL A 1 96 ? -6.898 -5.156 11.223 1.00 92.75 96 VAL A C 1
ATOM 710 O O . VAL A 1 96 ? -6.813 -5.426 12.419 1.00 92.75 96 VAL A O 1
ATOM 713 N N . TYR A 1 97 ? -7.579 -4.093 10.788 1.00 92.81 97 TYR A N 1
ATOM 714 C CA . TYR A 1 97 ? -8.191 -3.109 11.690 1.00 92.81 97 TYR A CA 1
ATOM 715 C C . TYR A 1 97 ? -9.303 -3.715 12.553 1.00 92.81 97 TYR A C 1
ATOM 717 O O . TYR A 1 97 ? -9.332 -3.485 13.765 1.00 92.81 97 TYR A O 1
ATOM 725 N N . SER A 1 98 ? -10.159 -4.555 11.961 1.00 92.75 98 SER A N 1
ATOM 726 C CA . SER A 1 98 ? -11.217 -5.278 12.675 1.00 92.75 98 SER A CA 1
ATOM 727 C C . SER A 1 98 ? -10.647 -6.155 13.795 1.00 92.75 98 SER A C 1
ATOM 729 O O . SER A 1 98 ? -11.143 -6.132 14.921 1.00 92.75 98 SER A O 1
ATOM 731 N N . LYS A 1 99 ? -9.532 -6.852 13.537 1.00 89.56 99 LYS A N 1
ATOM 732 C CA . LYS A 1 99 ? -8.850 -7.674 14.549 1.00 89.56 99 LYS A CA 1
ATOM 733 C C . LYS A 1 99 ? -8.158 -6.849 15.633 1.00 89.56 99 LYS A C 1
ATOM 735 O O . LYS A 1 99 ? -8.087 -7.301 16.771 1.00 89.56 99 LYS A O 1
ATOM 740 N N . SER A 1 100 ? -7.632 -5.671 15.300 1.00 86.31 100 SER A N 1
ATOM 741 C CA . SER A 1 100 ? -6.857 -4.858 16.243 1.00 86.31 100 SER A CA 1
ATOM 742 C C . SER A 1 100 ? -7.712 -4.034 17.207 1.00 86.31 100 SER A C 1
ATOM 744 O O . SER A 1 100 ? -7.344 -3.921 18.371 1.00 86.31 100 SER A O 1
ATOM 746 N N . VAL A 1 101 ? -8.829 -3.459 16.751 1.00 82.88 101 VAL A N 1
ATOM 747 C CA . VAL A 1 101 ? -9.642 -2.514 17.555 1.00 82.88 101 VAL A CA 1
ATOM 748 C C . VAL A 1 101 ? -11.071 -3.029 17.783 1.00 82.88 101 VAL A C 1
ATOM 750 O O . VAL A 1 101 ? -11.903 -2.336 18.357 1.00 82.88 101 VAL A O 1
ATOM 753 N N . LYS A 1 102 ? -11.366 -4.280 17.394 1.00 78.69 102 LYS A N 1
ATOM 754 C CA . LYS A 1 102 ? -12.714 -4.885 17.445 1.00 78.69 102 LYS A CA 1
ATOM 755 C C . LYS A 1 102 ? -13.768 -4.095 16.655 1.00 78.69 102 LYS A C 1
ATOM 757 O O . LYS A 1 102 ? -14.953 -4.164 16.973 1.00 78.69 102 LYS A O 1
ATOM 762 N N . LEU A 1 103 ? -13.348 -3.361 15.624 1.00 84.25 103 LEU A N 1
ATOM 763 C CA . LEU A 1 103 ? -14.276 -2.773 14.659 1.00 84.25 103 LEU A CA 1
ATOM 764 C C . LEU A 1 103 ? -15.018 -3.888 13.925 1.00 84.25 103 LEU A C 1
ATOM 766 O O . LEU A 1 103 ? -14.435 -4.942 13.632 1.00 84.25 103 LEU A O 1
ATOM 770 N N . LYS A 1 104 ? -16.287 -3.651 13.586 1.00 91.88 104 LYS A N 1
ATOM 771 C CA . LYS A 1 104 ? -16.980 -4.550 12.666 1.00 91.88 104 LYS A CA 1
ATOM 772 C C . LYS A 1 104 ? -16.309 -4.483 11.292 1.00 91.88 104 LYS A C 1
ATOM 774 O O . LYS A 1 104 ? -15.684 -3.485 10.929 1.00 91.88 104 LYS A O 1
ATOM 779 N N . LEU A 1 105 ? -16.369 -5.583 10.546 1.00 89.12 105 LEU A N 1
ATOM 780 C CA . LEU A 1 105 ? -15.627 -5.708 9.291 1.00 89.12 105 LEU A CA 1
ATOM 781 C C . LEU A 1 105 ? -16.124 -4.729 8.217 1.00 89.12 105 LEU A C 1
ATOM 783 O O . LEU A 1 105 ? -15.317 -4.195 7.466 1.00 89.12 105 LEU A O 1
ATOM 787 N N . ASP A 1 106 ? -17.429 -4.480 8.167 1.00 91.44 106 ASP A N 1
ATOM 788 C CA . ASP A 1 106 ? -18.077 -3.488 7.307 1.00 91.44 106 ASP A CA 1
ATOM 789 C C . ASP A 1 106 ? -17.609 -2.060 7.620 1.00 91.44 106 ASP A C 1
ATOM 791 O O . ASP A 1 106 ? -17.221 -1.326 6.712 1.00 91.44 106 ASP A O 1
ATOM 795 N N . GLU A 1 107 ? -17.551 -1.691 8.901 1.00 91.62 107 GLU A N 1
ATOM 796 C CA . GLU A 1 107 ? -17.025 -0.397 9.353 1.00 91.62 107 GLU A CA 1
ATOM 797 C C . GLU A 1 107 ? -15.540 -0.240 8.992 1.00 91.62 107 GLU A C 1
ATOM 799 O O . GLU A 1 107 ? -15.124 0.776 8.431 1.00 91.62 107 GLU A O 1
ATOM 804 N N . ALA A 1 108 ? -14.731 -1.268 9.260 1.00 91.75 108 ALA A N 1
ATOM 805 C CA . ALA A 1 108 ? -13.309 -1.272 8.932 1.00 91.75 108 ALA A CA 1
ATOM 806 C C . ALA A 1 108 ? -13.063 -1.191 7.415 1.00 91.75 108 ALA A C 1
ATOM 808 O O . ALA A 1 108 ? -12.116 -0.536 6.970 1.00 91.75 108 ALA A O 1
ATOM 809 N N . PHE A 1 109 ? -13.923 -1.831 6.620 1.00 92.69 109 PHE A N 1
ATOM 810 C CA . PHE A 1 109 ? -13.866 -1.774 5.165 1.00 92.69 109 PHE A CA 1
ATOM 811 C C . PHE A 1 109 ? -14.222 -0.384 4.644 1.00 92.69 109 PHE A C 1
ATOM 813 O O . PHE A 1 109 ? -13.451 0.170 3.865 1.00 92.69 109 PHE A O 1
ATOM 820 N N . ALA A 1 110 ? -15.292 0.234 5.153 1.00 92.06 110 ALA A N 1
ATOM 821 C CA . ALA A 1 110 ? -15.658 1.604 4.797 1.00 92.06 110 ALA A CA 1
ATOM 822 C C . ALA A 1 110 ? -14.519 2.600 5.081 1.00 92.06 110 ALA A C 1
ATOM 824 O O . ALA A 1 110 ? -14.184 3.421 4.227 1.00 92.06 110 ALA A O 1
ATOM 825 N N . ILE A 1 111 ? -13.865 2.485 6.243 1.00 92.44 111 ILE A N 1
ATOM 826 C CA . ILE A 1 111 ? -12.700 3.309 6.603 1.00 92.44 111 ILE A CA 1
ATOM 827 C C . ILE A 1 111 ? -11.549 3.103 5.610 1.00 92.44 111 ILE A C 1
ATOM 829 O O . ILE A 1 111 ? -10.938 4.075 5.156 1.00 92.44 111 ILE A O 1
ATOM 833 N N . SER A 1 112 ? -11.255 1.852 5.247 1.00 91.00 112 SER A N 1
ATOM 834 C CA . SER A 1 112 ? -10.201 1.560 4.274 1.00 91.00 112 SER A CA 1
ATOM 835 C C . SER A 1 112 ? -10.522 2.122 2.888 1.00 91.00 112 SER A C 1
ATOM 837 O O . SER A 1 112 ? -9.639 2.680 2.240 1.00 91.00 112 SER A O 1
ATOM 839 N N . THR A 1 113 ? -11.776 2.039 2.446 1.00 90.44 113 THR A N 1
ATOM 840 C CA . THR A 1 113 ? -12.208 2.598 1.160 1.00 90.44 113 THR A CA 1
ATOM 841 C C . THR A 1 113 ? -12.121 4.125 1.149 1.00 90.44 113 THR A C 1
ATOM 843 O O . THR A 1 113 ? -11.644 4.704 0.176 1.00 90.44 113 THR A O 1
ATOM 846 N N . VAL A 1 114 ? -12.498 4.798 2.243 1.00 92.25 114 VAL A N 1
ATOM 847 C CA . VAL A 1 114 ? -12.309 6.255 2.391 1.00 92.25 114 VAL A CA 1
ATOM 848 C C . VAL A 1 114 ? -10.826 6.622 2.321 1.00 92.25 114 VAL A C 1
ATOM 850 O O . VAL A 1 114 ? -10.447 7.589 1.663 1.00 92.25 114 VAL A O 1
ATOM 853 N N . SER A 1 115 ? -9.965 5.830 2.957 1.00 88.44 115 SER A N 1
ATOM 854 C CA . SER A 1 115 ? -8.517 6.002 2.867 1.00 88.44 115 SER A CA 1
ATOM 855 C C . SER A 1 115 ? -8.014 5.892 1.419 1.00 88.44 115 SER A C 1
ATOM 857 O O . SER A 1 115 ? -7.288 6.778 0.968 1.00 88.44 115 SER A O 1
ATOM 859 N N . ALA A 1 116 ? -8.442 4.870 0.671 1.00 88.25 116 ALA A N 1
ATOM 860 C CA . ALA A 1 116 ? -8.094 4.717 -0.743 1.00 88.25 116 ALA A CA 1
ATOM 861 C C . ALA A 1 116 ? -8.611 5.882 -1.607 1.00 88.25 116 ALA A C 1
ATOM 863 O O . ALA A 1 116 ? -7.899 6.370 -2.483 1.00 88.25 116 ALA A O 1
ATOM 864 N N . PHE A 1 117 ? -9.816 6.386 -1.326 1.00 89.44 117 PHE A N 1
ATOM 865 C CA . PHE A 1 117 ? -10.365 7.563 -2.001 1.00 89.44 117 PHE A CA 1
ATOM 866 C C . PHE A 1 117 ? -9.471 8.797 -1.825 1.00 89.44 117 PHE A C 1
ATOM 868 O O . PHE A 1 117 ? -9.174 9.480 -2.806 1.00 89.44 117 PHE A O 1
ATOM 875 N N . TYR A 1 118 ? -8.976 9.058 -0.610 1.00 89.75 118 TYR A N 1
ATOM 876 C CA . TYR A 1 118 ? -8.032 10.156 -0.384 1.00 89.75 118 TYR A CA 1
ATOM 877 C C . TYR A 1 118 ? -6.743 9.999 -1.193 1.00 89.75 118 TYR A C 1
ATOM 879 O O . TYR A 1 118 ? -6.226 10.996 -1.688 1.00 89.75 118 TYR A O 1
ATOM 887 N N . ASP A 1 119 ? -6.230 8.778 -1.350 1.00 88.31 119 ASP A N 1
ATOM 888 C CA . ASP A 1 119 ? -5.015 8.541 -2.139 1.00 88.31 119 ASP A CA 1
ATOM 889 C C . ASP A 1 119 ? -5.221 8.912 -3.608 1.00 88.31 119 ASP A C 1
ATOM 891 O O . ASP A 1 119 ? -4.372 9.572 -4.204 1.00 88.31 119 ASP A O 1
ATOM 895 N N . VAL A 1 120 ? -6.379 8.554 -4.169 1.00 87.56 120 VAL A N 1
ATOM 896 C CA . VAL A 1 120 ? -6.734 8.889 -5.553 1.00 87.56 120 VAL A CA 1
ATOM 897 C C . VAL A 1 120 ? -6.944 10.391 -5.719 1.00 87.56 120 VAL A C 1
ATOM 899 O O . VAL A 1 120 ? -6.383 10.981 -6.639 1.00 87.56 120 VAL A O 1
ATOM 902 N N . VAL A 1 121 ? -7.723 11.029 -4.841 1.00 90.19 121 VAL A N 1
ATOM 903 C CA . VAL A 1 121 ? -8.041 12.461 -4.961 1.00 90.19 121 VAL A CA 1
ATOM 904 C C . VAL A 1 121 ? -6.795 13.318 -4.783 1.00 90.19 121 VAL A C 1
ATOM 906 O O . VAL A 1 121 ? -6.496 14.147 -5.639 1.00 90.19 121 VAL A O 1
ATOM 909 N N . ILE A 1 122 ? -6.044 13.107 -3.701 1.00 87.12 122 ILE A N 1
ATOM 910 C CA . ILE A 1 122 ? -4.836 13.891 -3.430 1.00 87.12 122 ILE A CA 1
ATOM 911 C C . ILE A 1 122 ? -3.767 13.595 -4.479 1.00 87.12 122 ILE A C 1
ATOM 913 O O . ILE A 1 122 ? -3.157 14.530 -4.986 1.00 87.12 122 ILE A O 1
ATOM 917 N N . GLY A 1 123 ? -3.589 12.327 -4.865 1.00 84.94 123 GLY A N 1
ATOM 918 C CA . GLY A 1 123 ? -2.665 11.958 -5.936 1.00 84.94 123 GLY A CA 1
ATOM 919 C C . GLY A 1 123 ? -2.998 12.657 -7.255 1.00 84.94 123 GLY A C 1
ATOM 920 O O . GLY A 1 123 ? -2.111 13.224 -7.885 1.00 84.94 123 GLY A O 1
ATOM 921 N N . SER A 1 124 ? -4.280 12.697 -7.629 1.00 86.88 124 SER A N 1
ATOM 922 C CA . SER A 1 124 ? -4.736 13.384 -8.845 1.00 86.88 124 SER A CA 1
ATOM 923 C C . SER A 1 124 ? -4.509 14.895 -8.770 1.00 86.88 124 SER A C 1
ATOM 925 O O . SER A 1 124 ? -4.027 15.490 -9.728 1.00 86.88 124 SER A O 1
ATOM 927 N N . LEU A 1 125 ? -4.804 15.523 -7.627 1.00 89.44 125 LEU A N 1
ATOM 928 C CA . LEU A 1 125 ? -4.580 16.958 -7.427 1.00 89.44 125 LEU A CA 1
ATOM 929 C C . LEU A 1 125 ? -3.095 17.321 -7.470 1.00 89.44 125 LEU A C 1
ATOM 931 O O . LEU A 1 125 ? -2.735 18.318 -8.084 1.00 89.44 125 LEU A O 1
ATOM 935 N N . MET A 1 126 ? -2.228 16.508 -6.861 1.00 85.81 126 MET A N 1
ATOM 936 C CA . MET A 1 1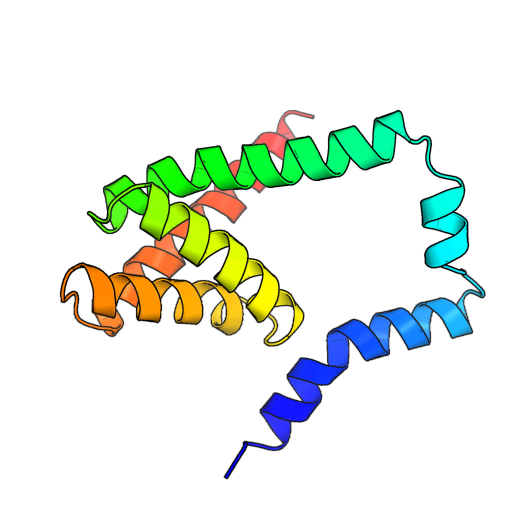26 ? -0.781 16.716 -6.934 1.00 85.81 126 MET A CA 1
ATOM 937 C C . MET A 1 126 ? -0.258 16.594 -8.363 1.00 85.81 126 MET A C 1
ATOM 939 O O . MET A 1 126 ? 0.645 17.332 -8.737 1.00 85.81 126 MET A O 1
ATOM 943 N N . TYR A 1 127 ? -0.843 15.704 -9.167 1.00 83.62 127 TYR A N 1
ATOM 944 C CA . TYR A 1 127 ? -0.476 15.559 -10.572 1.00 83.62 127 TYR A CA 1
ATOM 945 C C . TYR A 1 127 ? -0.832 16.797 -11.406 1.00 83.62 127 TYR A C 1
ATOM 947 O O . TYR A 1 127 ? -0.107 17.124 -12.331 1.00 83.62 127 TYR A O 1
ATOM 955 N N . LEU A 1 128 ? -1.913 17.510 -11.068 1.00 85.81 128 LEU A N 1
ATOM 956 C CA . LEU A 1 128 ? -2.287 18.766 -11.736 1.00 85.81 128 LEU A CA 1
ATOM 957 C C . LEU A 1 128 ? -1.362 19.945 -11.388 1.00 85.81 128 LEU A C 1
ATOM 959 O O . LEU A 1 128 ? -1.411 20.969 -12.063 1.00 85.81 128 LEU A O 1
ATOM 963 N N . LEU A 1 129 ? -0.578 19.832 -10.314 1.00 84.12 129 LEU A N 1
ATOM 964 C CA . LEU A 1 129 ? 0.374 20.859 -9.876 1.00 84.12 129 LEU A CA 1
ATOM 965 C C . LEU A 1 129 ? 1.784 20.664 -10.462 1.00 84.12 129 LEU A C 1
ATOM 967 O O . LEU A 1 129 ? 2.645 21.513 -10.228 1.00 84.12 129 LEU A O 1
ATOM 971 N N . LEU A 1 130 ? 2.017 19.551 -11.164 1.00 72.88 130 LEU A N 1
ATOM 972 C CA . LEU A 1 130 ? 3.255 19.207 -11.872 1.00 72.88 130 LEU A CA 1
ATOM 973 C C . LEU A 1 130 ? 3.171 19.630 -13.341 1.00 72.88 130 LEU A C 1
ATOM 975 O O . LEU A 1 130 ? 4.213 20.097 -13.851 1.00 72.88 130 LEU A O 1
#

Secondary structure (DSSP, 8-state):
---HHHHHHHHHHHHHHHHHHHHTT--HHHHHHHS-HHHHHHHHHHHHHHHHHHHHHHHHHHT--HHHHHHHHHHHHHHHTTSTTHHHHHHHHHHHHHHHH---HHHHHHHHHHHHHHHHHHHHHHHHT-

Radius of gyration: 17.06 Å; chains: 1; bounding box: 40×45×44 Å

Foldseek 3Di:
DPDVVLQCLQVPLVVVVVVCCVVVVPDVVVVLVPPDPVVVVVVVVVVLVVLLVLLVVLCVLLVAPSVLSSVLQVQQVVQCNRNPDLCSNLQSQLVSSCVGPVDDSVSSSVSSVVSVVCCVVVVVVVVVVD

pLDDT: mean 83.96, std 11.21, range [40.56, 96.25]